Protein AF-A0A5Q4VHF5-F1 (afdb_monomer_lite)

Secondary structure (DSSP, 8-state):
--HHHHHHHHT--EEEEE----S----TTSS----HHHHHHHHHHHHHTTEEEEEEEE----------

Foldseek 3Di:
DDVLVVCLVVLAADQEEEDEDPPAPCPVPPPDHDDCVVCVVVVVVSNVSRYDVNGDYHYDDDDDPDDD

pLDDT: mean 71.44, std 18.19, range [36.97, 94.12]

Organism: NCBI:txid2586642

InterPro domains:
  IPR029063 S-adenosyl-L-methionine-dependent methyltransferase superfamily [G3DSA:3.40.50.150] (1-64)
  IPR029063 S-adenosyl-L-methionine-dependent methyltransferase superfamily [SSF53335] (2-59)

Sequence (68 aa):
MDHLKTLKKNGETFTLAMVDPPSYSSARDKGKTFDIAEDHPELLHRVLDVMEKDGTVFFPPTIRPLSP

Radius of gyration: 14.19 Å; chains: 1; bounding box: 34×19×44 Å

Structure (mmCIF, N/CA/C/O backbone):
data_AF-A0A5Q4VHF5-F1
#
_entry.id   AF-A0A5Q4VHF5-F1
#
loop_
_atom_site.group_PDB
_atom_site.id
_atom_site.type_symbol
_atom_site.label_atom_id
_atom_site.label_alt_id
_atom_site.label_comp_id
_atom_site.label_asym_id
_atom_site.label_entity_id
_atom_site.label_seq_id
_atom_site.pdbx_PDB_ins_code
_atom_site.Cartn_x
_atom_site.Cartn_y
_atom_site.Cartn_z
_atom_site.occupancy
_atom_site.B_iso_or_equiv
_atom_site.auth_seq_id
_atom_site.auth_comp_id
_atom_site.auth_asym_id
_atom_site.auth_atom_id
_atom_site.pdbx_PDB_model_num
ATOM 1 N N . MET A 1 1 ? 11.337 11.662 1.141 1.00 45.31 1 MET A N 1
ATOM 2 C CA . MET A 1 1 ? 10.307 11.526 2.189 1.00 45.31 1 MET A CA 1
ATOM 3 C C . MET A 1 1 ? 9.296 10.520 1.676 1.00 45.31 1 MET A C 1
ATOM 5 O O . MET A 1 1 ? 8.845 10.678 0.553 1.00 45.31 1 MET A O 1
ATOM 9 N N . ASP A 1 2 ? 9.064 9.445 2.420 1.00 72.38 2 ASP A N 1
ATOM 10 C CA . ASP A 1 2 ? 8.258 8.295 1.993 1.00 72.38 2 ASP A CA 1
ATOM 11 C C . ASP A 1 2 ? 6.787 8.540 2.359 1.00 72.38 2 ASP A C 1
ATOM 13 O O . ASP A 1 2 ? 6.426 8.466 3.531 1.00 72.38 2 ASP A O 1
ATOM 17 N N . HIS A 1 3 ? 5.967 8.930 1.379 1.00 79.00 3 HIS A N 1
ATOM 18 C CA . HIS A 1 3 ? 4.581 9.374 1.588 1.00 79.00 3 HIS A CA 1
ATOM 19 C C . HIS A 1 3 ? 3.721 8.316 2.303 1.00 79.00 3 HIS A C 1
ATOM 21 O O . HIS A 1 3 ? 2.948 8.658 3.197 1.00 79.00 3 HIS A O 1
ATOM 27 N N . LEU A 1 4 ? 3.947 7.030 2.008 1.00 80.38 4 LEU A N 1
ATOM 28 C CA . LEU A 1 4 ? 3.243 5.901 2.628 1.00 80.38 4 LEU A CA 1
ATOM 29 C C . LEU A 1 4 ? 3.488 5.820 4.144 1.00 80.38 4 LEU A C 1
ATOM 31 O O . LEU A 1 4 ? 2.576 5.514 4.909 1.00 80.38 4 LEU A O 1
ATOM 35 N N . LYS A 1 5 ? 4.691 6.185 4.615 1.00 81.31 5 LYS A N 1
ATOM 36 C CA . LYS A 1 5 ? 4.995 6.226 6.058 1.00 81.31 5 LYS A CA 1
ATOM 37 C C . LYS A 1 5 ? 4.197 7.303 6.789 1.00 81.31 5 LYS A C 1
ATOM 39 O O . LYS A 1 5 ? 3.852 7.114 7.954 1.00 81.31 5 LYS A O 1
ATOM 44 N N . THR A 1 6 ? 3.913 8.423 6.126 1.00 84.62 6 THR A N 1
ATOM 45 C CA . THR A 1 6 ? 3.086 9.489 6.703 1.00 84.62 6 THR A CA 1
ATOM 46 C C . THR A 1 6 ? 1.630 9.045 6.818 1.00 84.62 6 THR A C 1
ATOM 48 O O . THR A 1 6 ? 1.054 9.204 7.888 1.00 84.62 6 THR A O 1
ATOM 51 N N . LEU A 1 7 ? 1.076 8.418 5.775 1.00 86.94 7 LEU A N 1
ATOM 52 C CA . LEU A 1 7 ? -0.295 7.886 5.783 1.00 86.94 7 LEU A CA 1
ATOM 53 C C . LEU A 1 7 ? -0.485 6.858 6.908 1.00 86.94 7 LEU A C 1
ATOM 55 O O . LEU A 1 7 ? -1.396 6.992 7.724 1.00 86.94 7 LEU A O 1
ATOM 59 N N . LYS A 1 8 ? 0.465 5.921 7.053 1.00 83.62 8 LYS A N 1
ATOM 60 C CA . LYS A 1 8 ? 0.478 4.961 8.167 1.00 83.62 8 LYS A CA 1
ATOM 61 C C . LYS A 1 8 ? 0.482 5.656 9.530 1.00 83.62 8 LYS A C 1
ATOM 63 O O . LYS A 1 8 ? -0.268 5.276 10.424 1.00 83.62 8 LYS A O 1
ATOM 68 N N . LYS A 1 9 ? 1.321 6.684 9.705 1.00 86.00 9 LYS A N 1
ATOM 69 C CA . LYS A 1 9 ? 1.407 7.446 10.963 1.00 86.00 9 LYS A CA 1
ATOM 70 C C . LYS A 1 9 ? 0.097 8.172 11.292 1.00 86.00 9 LYS A C 1
ATOM 72 O O . LYS A 1 9 ? -0.219 8.326 12.468 1.00 86.00 9 LYS A O 1
ATOM 77 N N . ASN A 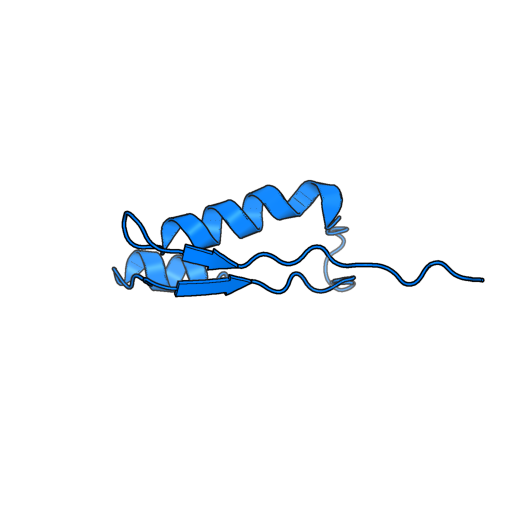1 10 ? -0.646 8.594 10.275 1.00 88.50 10 ASN A N 1
ATOM 78 C CA . ASN A 1 10 ? -1.938 9.256 10.428 1.00 88.50 10 ASN A CA 1
ATOM 79 C C . ASN A 1 10 ? -3.104 8.272 10.637 1.00 88.50 10 ASN A C 1
ATOM 81 O O . ASN A 1 10 ? -4.221 8.714 10.889 1.00 88.50 10 ASN A O 1
ATOM 85 N N . GLY A 1 11 ? -2.860 6.958 10.550 1.00 86.81 11 GLY A N 1
ATOM 86 C CA . GLY A 1 11 ? -3.907 5.935 10.623 1.00 86.81 11 GLY A CA 1
ATOM 87 C C . GLY A 1 11 ? -4.791 5.877 9.375 1.00 86.81 11 GLY A C 1
ATOM 88 O O . GLY A 1 11 ? -5.887 5.326 9.431 1.00 86.81 11 GLY A O 1
ATOM 89 N N . GLU A 1 12 ? -4.337 6.457 8.262 1.00 89.62 12 GLU A N 1
ATOM 90 C CA . GLU A 1 12 ? -5.051 6.409 6.990 1.00 89.62 12 GLU A CA 1
ATOM 91 C C . GLU A 1 12 ? -4.904 5.014 6.378 1.00 89.62 12 GLU A C 1
ATOM 93 O O . GLU A 1 12 ? -3.801 4.461 6.328 1.00 89.62 12 GLU A O 1
ATOM 98 N N . THR A 1 13 ? -6.024 4.448 5.926 1.00 91.75 13 THR A N 1
ATOM 99 C CA . THR A 1 13 ? -6.068 3.116 5.318 1.00 91.75 13 THR A CA 1
ATOM 100 C C . THR A 1 13 ? -6.886 3.117 4.032 1.00 91.75 13 THR A C 1
ATOM 102 O O . THR A 1 13 ? -7.742 3.981 3.829 1.00 91.75 13 THR A O 1
ATOM 105 N N . PHE A 1 14 ? -6.583 2.173 3.141 1.00 91.19 14 PHE A N 1
ATOM 106 C CA . PHE A 1 14 ? -7.213 2.059 1.828 1.00 91.19 14 PHE A CA 1
ATOM 107 C C . PHE A 1 14 ? -7.818 0.668 1.626 1.00 91.19 14 PHE A C 1
ATOM 109 O O . PHE A 1 14 ? -7.224 -0.348 1.987 1.00 91.19 14 PHE A O 1
ATOM 116 N N . THR A 1 15 ? -8.985 0.617 0.987 1.00 93.19 15 THR A N 1
ATOM 117 C CA . THR A 1 15 ? -9.656 -0.630 0.579 1.00 93.19 15 THR A CA 1
ATOM 118 C C . THR A 1 15 ? -9.223 -1.100 -0.809 1.00 93.19 15 THR A C 1
ATOM 120 O O . THR A 1 15 ? -9.330 -2.284 -1.130 1.00 93.19 15 THR A O 1
ATOM 123 N N . LEU A 1 16 ? -8.707 -0.184 -1.633 1.00 92.12 16 LEU A N 1
ATOM 124 C CA . LEU A 1 16 ? -8.267 -0.445 -2.996 1.00 92.12 16 LEU A CA 1
ATOM 125 C C . LEU A 1 16 ? -7.012 0.370 -3.324 1.00 92.12 16 LEU A C 1
ATOM 127 O O . LEU A 1 16 ? -7.026 1.595 -3.218 1.00 92.12 16 LEU A O 1
ATOM 131 N N . ALA A 1 17 ? -5.962 -0.304 -3.790 1.00 90.50 17 ALA A N 1
ATOM 132 C CA . ALA A 1 17 ? -4.763 0.334 -4.320 1.00 90.50 17 ALA A CA 1
ATOM 133 C C . ALA A 1 17 ? -4.458 -0.164 -5.736 1.00 90.50 17 ALA A C 1
ATOM 135 O O . ALA A 1 17 ? -4.474 -1.364 -6.006 1.00 90.50 17 ALA A O 1
ATOM 136 N N . MET A 1 18 ? -4.137 0.765 -6.634 1.00 86.88 18 MET A N 1
ATOM 137 C CA . MET A 1 18 ? -3.563 0.468 -7.943 1.00 86.88 18 MET A CA 1
ATOM 138 C C . MET A 1 18 ? -2.106 0.913 -7.917 1.00 86.88 18 MET A C 1
ATOM 140 O O . MET A 1 18 ? -1.814 2.101 -7.796 1.00 86.88 18 MET A O 1
ATOM 144 N N . VAL A 1 19 ? -1.199 -0.054 -7.981 1.00 84.12 19 VAL A N 1
ATOM 145 C CA . VAL A 1 19 ? 0.239 0.180 -7.904 1.00 84.12 19 VAL A CA 1
ATOM 146 C C . VAL A 1 19 ? 0.821 -0.147 -9.265 1.00 84.12 19 VAL A C 1
ATOM 148 O O . VAL A 1 19 ? 1.042 -1.310 -9.581 1.00 84.12 19 VAL A O 1
ATOM 151 N N . ASP A 1 20 ? 1.046 0.885 -10.068 1.00 76.25 20 ASP A N 1
ATOM 152 C CA . ASP A 1 20 ? 1.762 0.770 -11.334 1.00 76.25 20 ASP A CA 1
ATOM 153 C C . ASP A 1 20 ? 3.262 0.960 -11.069 1.00 76.25 20 ASP A C 1
ATOM 155 O O . ASP A 1 20 ? 3.693 2.086 -10.784 1.00 76.25 20 ASP A O 1
ATOM 159 N N . PRO A 1 21 ? 4.077 -0.111 -11.055 1.00 65.25 21 PRO A N 1
ATOM 160 C CA . PRO A 1 21 ? 5.508 0.068 -10.912 1.00 65.25 21 PRO A CA 1
ATOM 161 C C . PRO A 1 21 ? 6.053 0.787 -12.156 1.00 65.25 21 PRO A C 1
ATOM 163 O O . PRO A 1 21 ? 5.869 0.295 -13.270 1.00 65.25 21 PRO A O 1
ATOM 166 N N . PRO A 1 22 ? 6.768 1.921 -12.019 1.00 60.41 22 PRO A N 1
ATOM 167 C CA . PRO A 1 22 ? 7.401 2.541 -13.176 1.00 60.41 22 PRO A CA 1
ATOM 168 C C . PRO A 1 22 ? 8.393 1.551 -13.793 1.00 60.41 22 PRO A C 1
ATOM 170 O O . PRO A 1 22 ? 9.201 0.967 -13.077 1.00 60.41 22 PRO A O 1
ATOM 173 N N . SER A 1 23 ? 8.384 1.397 -15.120 1.00 55.66 23 SER A N 1
ATOM 174 C CA . SER A 1 23 ? 9.232 0.419 -15.823 1.00 55.66 23 SER A CA 1
ATOM 175 C C .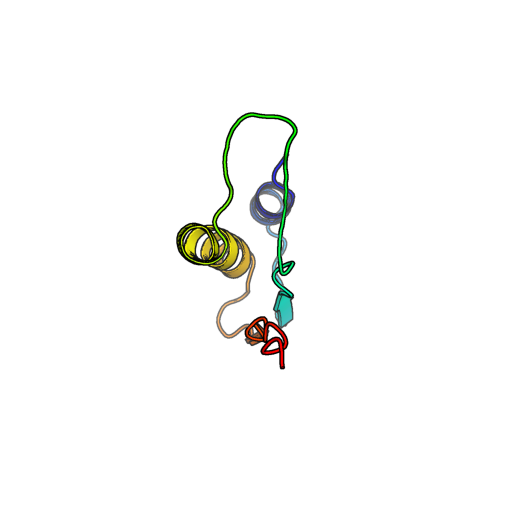 SER A 1 23 ? 10.742 0.713 -15.778 1.00 55.66 23 SER A C 1
ATOM 177 O O . SER A 1 23 ? 11.537 -0.126 -16.195 1.00 55.66 23 SER A O 1
ATOM 179 N N . TYR A 1 24 ? 11.170 1.875 -15.277 1.00 45.34 24 TYR A N 1
ATOM 180 C CA . TYR A 1 24 ? 12.568 2.198 -14.972 1.00 45.34 24 TYR A CA 1
ATOM 181 C C . TYR A 1 24 ? 12.590 3.502 -14.160 1.00 45.34 24 TYR A C 1
ATOM 183 O O . TYR A 1 24 ? 12.310 4.567 -14.705 1.00 45.34 24 TYR A O 1
ATOM 191 N N . SER A 1 25 ? 12.914 3.462 -12.864 1.00 39.47 25 SER A N 1
ATOM 192 C CA . SER A 1 25 ? 13.251 4.684 -12.122 1.00 39.47 25 SER A CA 1
ATOM 193 C C . SER A 1 25 ? 14.761 4.856 -12.169 1.00 39.47 25 SER A C 1
ATOM 195 O O . SER A 1 25 ? 15.491 4.370 -11.307 1.00 39.47 25 SER A O 1
ATOM 197 N N . SER A 1 26 ? 15.269 5.558 -13.181 1.00 36.97 26 SER A N 1
ATOM 198 C CA . SER A 1 26 ? 16.601 6.139 -13.058 1.00 36.97 26 SER A CA 1
ATOM 199 C C . SER A 1 26 ? 16.520 7.302 -12.067 1.00 36.97 26 SER A C 1
ATOM 201 O O . SER A 1 26 ? 16.534 8.466 -12.466 1.00 36.97 26 SER A O 1
ATOM 203 N N . ALA A 1 27 ? 16.474 7.006 -10.766 1.00 41.38 27 ALA A N 1
ATOM 204 C CA . ALA A 1 27 ? 16.896 7.943 -9.733 1.00 41.38 27 ALA A CA 1
ATOM 205 C C . ALA A 1 27 ? 18.422 8.095 -9.840 1.00 41.38 27 ALA A C 1
ATOM 207 O O . ALA A 1 27 ? 19.194 7.664 -8.987 1.00 41.38 27 ALA A O 1
ATOM 208 N N . ARG A 1 28 ? 18.871 8.705 -10.941 1.00 39.75 28 ARG A N 1
ATOM 209 C CA . ARG A 1 28 ? 20.272 8.991 -11.263 1.00 39.75 28 ARG A CA 1
ATOM 210 C C . ARG A 1 28 ? 20.902 10.037 -10.340 1.00 39.75 28 ARG A C 1
ATOM 212 O O . ARG A 1 28 ? 22.005 10.484 -10.618 1.00 39.75 28 ARG A O 1
ATOM 219 N N . ASP A 1 29 ? 20.234 10.407 -9.250 1.00 43.69 29 ASP A N 1
ATOM 220 C CA . ASP A 1 29 ? 20.635 11.549 -8.437 1.00 43.69 29 ASP A CA 1
ATOM 221 C C . ASP A 1 29 ? 21.350 11.179 -7.128 1.00 43.69 29 ASP A C 1
ATOM 223 O O . ASP A 1 29 ? 21.925 12.054 -6.494 1.00 43.69 29 ASP A O 1
ATOM 227 N N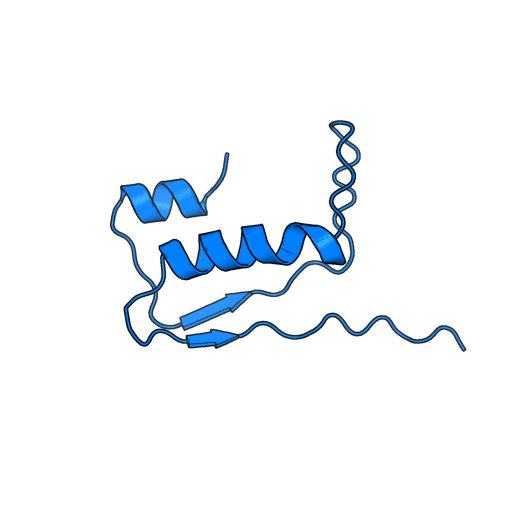 . LYS A 1 30 ? 21.387 9.901 -6.698 1.00 44.41 30 LYS A N 1
ATOM 228 C CA . LYS A 1 30 ? 22.091 9.509 -5.447 1.00 44.41 30 LYS A CA 1
ATOM 229 C C . LYS A 1 30 ? 22.699 8.099 -5.423 1.00 44.41 30 LYS A C 1
ATOM 231 O O . LYS A 1 30 ? 22.625 7.423 -4.401 1.00 44.41 30 LYS A O 1
ATOM 236 N N . GLY A 1 31 ? 23.306 7.639 -6.519 1.00 44.00 31 GLY A N 1
ATOM 237 C CA . GLY A 1 31 ? 24.209 6.471 -6.487 1.00 44.00 31 GLY A CA 1
ATOM 238 C C . GLY A 1 31 ? 23.602 5.141 -6.010 1.00 44.00 31 GLY A C 1
ATOM 239 O O . GLY A 1 31 ? 24.350 4.237 -5.650 1.00 44.00 31 GLY A O 1
ATOM 240 N N . LYS A 1 32 ? 22.271 5.009 -5.998 1.00 44.19 32 LYS A N 1
ATOM 241 C CA . LYS A 1 32 ? 21.561 3.756 -5.733 1.00 44.19 32 LYS A CA 1
ATOM 242 C C . LYS A 1 32 ? 20.810 3.358 -6.993 1.00 44.19 32 LYS A C 1
ATOM 244 O O . LYS A 1 32 ? 19.856 4.022 -7.387 1.00 44.19 32 LYS A O 1
ATOM 249 N N . THR A 1 33 ? 21.283 2.308 -7.645 1.00 45.88 33 THR A N 1
ATOM 250 C CA . THR A 1 33 ? 20.527 1.567 -8.653 1.00 45.88 33 THR A CA 1
ATOM 251 C C . THR A 1 33 ? 19.314 0.957 -7.962 1.00 45.88 33 THR A C 1
ATOM 253 O O . THR A 1 33 ? 19.484 0.125 -7.081 1.00 45.88 33 THR A O 1
ATOM 256 N N . PHE A 1 34 ? 18.119 1.439 -8.303 1.00 47.59 34 PHE A N 1
ATOM 257 C CA . PHE A 1 34 ? 16.860 0.817 -7.906 1.00 47.59 34 PHE A CA 1
ATOM 258 C C . PHE A 1 34 ? 16.553 -0.250 -8.955 1.00 47.59 34 PHE A C 1
ATOM 260 O O . PHE A 1 34 ? 16.210 0.097 -10.091 1.00 47.59 34 PHE A O 1
ATOM 267 N N . ASP A 1 35 ? 16.770 -1.519 -8.622 1.00 55.19 35 ASP A N 1
ATOM 268 C CA . ASP A 1 35 ? 16.393 -2.616 -9.506 1.00 55.19 35 ASP A CA 1
ATOM 269 C C . ASP A 1 35 ? 14.951 -2.991 -9.179 1.00 55.19 35 ASP A C 1
ATOM 271 O O . ASP A 1 35 ? 14.636 -3.486 -8.106 1.00 55.19 35 ASP A O 1
ATOM 275 N N . ILE A 1 36 ? 14.053 -2.744 -10.123 1.00 54.66 36 ILE A N 1
ATOM 276 C CA . ILE A 1 36 ? 12.632 -3.098 -10.043 1.00 54.66 36 ILE A CA 1
ATOM 277 C C . ILE A 1 36 ? 12.455 -4.587 -9.698 1.00 54.66 36 ILE A C 1
ATOM 279 O O . ILE A 1 36 ? 11.544 -4.924 -8.949 1.00 54.66 36 ILE A O 1
ATOM 283 N N . ALA A 1 37 ? 13.333 -5.475 -10.170 1.00 53.97 37 ALA A N 1
ATOM 284 C CA . ALA A 1 37 ? 13.257 -6.896 -9.843 1.00 53.97 37 ALA A CA 1
ATOM 285 C C . ALA A 1 37 ? 13.619 -7.203 -8.375 1.00 53.97 37 ALA A C 1
ATOM 287 O O . ALA A 1 37 ? 13.065 -8.144 -7.808 1.00 53.97 37 ALA A O 1
ATOM 288 N N . GLU A 1 38 ? 14.499 -6.414 -7.752 1.00 55.09 38 GLU A N 1
ATOM 289 C CA . GLU A 1 38 ? 14.975 -6.640 -6.377 1.00 55.09 38 GLU A CA 1
ATOM 290 C C . GLU A 1 38 ? 14.253 -5.768 -5.329 1.00 55.09 38 GLU A C 1
ATOM 292 O O . GLU A 1 38 ? 14.060 -6.205 -4.196 1.00 55.09 38 GLU A O 1
ATOM 297 N N . ASP A 1 39 ? 13.773 -4.576 -5.704 1.00 58.69 39 ASP A N 1
ATOM 298 C CA . ASP A 1 39 ? 13.198 -3.573 -4.795 1.00 58.69 39 ASP A CA 1
ATOM 299 C C . ASP A 1 39 ? 11.654 -3.546 -4.769 1.00 58.69 39 ASP A C 1
ATOM 301 O O . ASP A 1 39 ? 11.041 -2.924 -3.893 1.00 58.69 39 ASP A O 1
ATOM 305 N N . HIS A 1 40 ? 10.980 -4.233 -5.699 1.00 64.31 40 HIS A N 1
ATOM 306 C CA . HIS A 1 40 ? 9.514 -4.365 -5.687 1.00 64.31 40 HIS A CA 1
ATOM 307 C C . HIS A 1 40 ? 8.917 -4.941 -4.396 1.00 64.31 40 HIS A C 1
ATOM 309 O O . HIS A 1 40 ? 7.856 -4.455 -3.985 1.00 64.31 40 HIS A O 1
ATOM 315 N N . PRO A 1 41 ? 9.562 -5.905 -3.710 1.00 73.50 41 PRO A N 1
ATOM 316 C CA . PRO A 1 41 ? 9.056 -6.396 -2.438 1.00 73.50 41 PRO A CA 1
ATOM 317 C C . PRO A 1 41 ? 8.938 -5.286 -1.392 1.00 73.50 41 PRO A C 1
ATOM 319 O O . PRO A 1 41 ? 7.974 -5.270 -0.633 1.00 73.50 41 PRO A O 1
ATOM 322 N N . GLU A 1 42 ? 9.875 -4.335 -1.339 1.00 76.88 42 GLU A N 1
ATOM 323 C CA . GLU A 1 42 ? 9.826 -3.269 -0.335 1.00 76.88 42 GLU A CA 1
ATOM 324 C C . GLU A 1 42 ? 8.696 -2.270 -0.620 1.00 76.88 42 GLU A C 1
ATOM 326 O O . GLU A 1 42 ? 7.990 -1.856 0.302 1.00 76.88 42 GLU A O 1
ATOM 331 N N . LEU A 1 43 ? 8.471 -1.921 -1.892 1.00 77.56 43 LEU A N 1
ATOM 332 C CA . LEU A 1 43 ? 7.348 -1.069 -2.290 1.00 77.56 43 LEU A CA 1
ATOM 333 C C . LEU A 1 43 ? 6.009 -1.724 -1.935 1.00 77.56 43 LEU A C 1
ATOM 335 O O . LEU A 1 43 ? 5.155 -1.081 -1.327 1.00 77.56 43 LEU A O 1
ATOM 339 N N . LEU A 1 44 ? 5.844 -3.006 -2.271 1.00 81.50 44 LEU A N 1
ATOM 340 C CA . LEU A 1 44 ? 4.607 -3.727 -1.998 1.00 81.50 44 LEU A CA 1
ATOM 341 C C . LEU A 1 44 ? 4.354 -3.856 -0.491 1.00 81.50 44 LEU A C 1
ATOM 343 O O . LEU A 1 44 ? 3.236 -3.610 -0.050 1.00 81.50 44 LEU A O 1
ATOM 347 N N . HIS A 1 45 ? 5.384 -4.140 0.316 1.00 85.62 45 HIS A N 1
ATOM 348 C CA . HIS A 1 45 ? 5.250 -4.156 1.777 1.00 85.62 45 HIS A CA 1
ATOM 349 C C . HIS A 1 45 ? 4.761 -2.815 2.331 1.00 85.62 45 HIS A C 1
ATOM 351 O O . HIS A 1 45 ? 3.875 -2.789 3.181 1.00 85.62 45 HIS A O 1
ATOM 357 N N . ARG A 1 46 ? 5.296 -1.693 1.833 1.00 85.50 46 ARG A N 1
ATOM 358 C CA . ARG A 1 46 ? 4.877 -0.355 2.279 1.00 85.50 46 ARG A CA 1
ATOM 359 C C . ARG A 1 46 ? 3.451 -0.007 1.851 1.00 85.50 46 ARG A C 1
ATOM 361 O O . ARG A 1 46 ? 2.784 0.738 2.561 1.00 85.50 46 ARG A O 1
ATOM 368 N N . VAL A 1 47 ? 2.988 -0.522 0.712 1.00 88.38 47 VAL A N 1
ATOM 369 C CA . VAL A 1 47 ? 1.588 -0.379 0.282 1.00 88.38 47 VAL A CA 1
ATOM 370 C C . VAL A 1 47 ? 0.676 -1.205 1.183 1.00 88.38 47 VAL A C 1
ATOM 372 O O . VAL A 1 47 ? -0.296 -0.672 1.702 1.00 88.38 47 VAL A O 1
ATOM 375 N N . LEU A 1 48 ? 1.006 -2.474 1.429 1.00 88.19 48 LEU A N 1
ATOM 376 C CA . LEU A 1 48 ? 0.214 -3.351 2.300 1.00 88.19 48 LEU A CA 1
ATOM 377 C C . LEU A 1 48 ? 0.098 -2.806 3.731 1.00 88.19 48 LEU A C 1
ATOM 379 O O . LEU A 1 48 ? -0.935 -2.970 4.368 1.00 88.19 48 LEU A O 1
ATOM 383 N N . ASP A 1 49 ? 1.124 -2.101 4.206 1.00 90.31 49 ASP A N 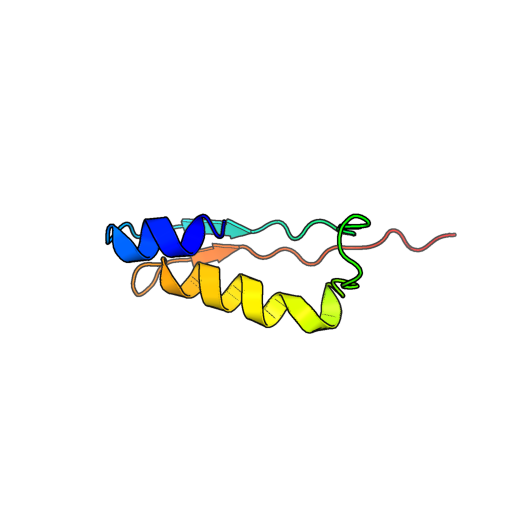1
ATOM 384 C CA . ASP A 1 49 ? 1.158 -1.434 5.511 1.00 90.31 49 ASP A CA 1
ATOM 385 C C . ASP A 1 49 ? 0.088 -0.343 5.713 1.00 90.31 49 ASP A C 1
ATOM 387 O O . ASP A 1 49 ? -0.161 0.054 6.854 1.00 90.31 49 ASP A O 1
ATOM 391 N N . VAL A 1 50 ? -0.501 0.166 4.627 1.00 91.50 50 VAL A N 1
ATOM 392 C CA . VAL A 1 50 ? -1.588 1.159 4.640 1.00 91.50 50 VAL A CA 1
ATOM 393 C C . VAL A 1 50 ? -2.889 0.601 4.056 1.00 91.50 50 VAL A C 1
ATOM 395 O O . VAL A 1 50 ? -3.837 1.348 3.838 1.00 91.50 50 VAL A O 1
ATOM 398 N N . MET A 1 51 ? -2.964 -0.704 3.792 1.00 94.12 51 MET A N 1
ATOM 399 C CA . MET A 1 51 ? -4.206 -1.341 3.359 1.00 94.12 51 MET A CA 1
ATOM 400 C C . MET A 1 51 ? -5.027 -1.786 4.566 1.00 94.12 51 MET A C 1
ATOM 402 O O . MET A 1 51 ? -4.494 -2.221 5.588 1.00 94.12 51 MET A O 1
ATOM 406 N N . GLU A 1 52 ? -6.345 -1.715 4.430 1.00 93.75 52 GLU A N 1
ATOM 407 C CA . GLU A 1 52 ? -7.244 -2.389 5.359 1.00 93.75 52 GLU A CA 1
ATOM 408 C C . GLU A 1 52 ? -7.093 -3.912 5.259 1.00 93.75 52 GLU A C 1
ATOM 410 O O . GLU A 1 52 ? -6.664 -4.472 4.243 1.00 93.75 52 GLU A O 1
ATOM 415 N N . LYS A 1 53 ? -7.511 -4.604 6.322 1.00 87.31 53 LYS A N 1
ATOM 416 C CA . LYS A 1 53 ? -7.705 -6.051 6.269 1.00 87.31 53 LYS A CA 1
ATOM 417 C C . LYS A 1 53 ? -8.745 -6.356 5.181 1.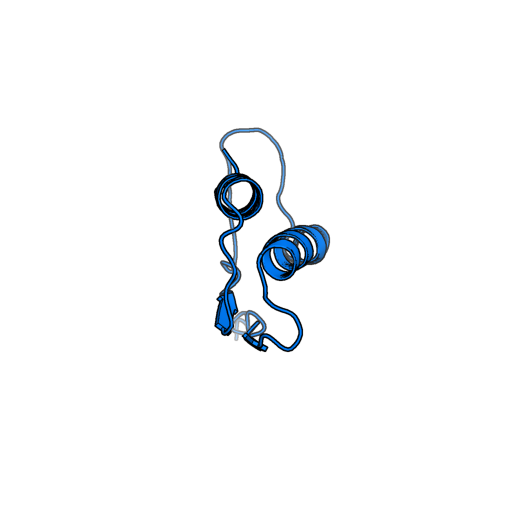00 87.31 53 LYS A C 1
ATOM 419 O O . LYS A 1 53 ? -9.803 -5.741 5.170 1.00 87.31 53 LYS A O 1
ATOM 424 N N . ASP A 1 54 ? -8.421 -7.287 4.287 1.00 91.38 54 ASP A N 1
ATOM 425 C CA . ASP A 1 54 ? -9.228 -7.670 3.113 1.00 91.38 54 ASP A CA 1
ATOM 426 C C . ASP A 1 54 ? -9.266 -6.630 1.966 1.00 91.38 54 ASP A C 1
ATOM 428 O O . ASP A 1 54 ? -10.008 -6.790 0.995 1.00 91.38 54 ASP A O 1
ATOM 432 N N . GLY A 1 55 ? -8.420 -5.594 2.023 1.00 90.50 55 GLY A N 1
ATOM 433 C CA . GLY A 1 55 ? -8.218 -4.656 0.920 1.00 90.50 55 GLY A CA 1
ATOM 434 C C . GLY A 1 55 ? -7.580 -5.303 -0.317 1.00 90.50 55 GLY A C 1
ATOM 435 O O . GLY A 1 55 ? -6.835 -6.279 -0.231 1.00 90.50 55 GLY A O 1
ATOM 436 N N . THR A 1 56 ? -7.858 -4.745 -1.496 1.00 93.00 56 THR A N 1
ATOM 437 C CA . THR A 1 56 ? -7.359 -5.263 -2.780 1.00 93.00 56 THR A CA 1
ATOM 438 C C . THR A 1 56 ? -6.228 -4.400 -3.332 1.00 93.00 56 THR A C 1
ATOM 440 O O . THR A 1 56 ? -6.347 -3.177 -3.401 1.00 93.00 56 THR A O 1
ATOM 443 N N . VAL A 1 57 ? -5.143 -5.035 -3.784 1.00 90.19 57 VAL A N 1
ATOM 444 C CA . VAL A 1 57 ? -4.030 -4.363 -4.473 1.00 90.19 57 VAL A CA 1
ATOM 445 C C . VAL A 1 57 ? -3.912 -4.901 -5.897 1.00 90.19 57 VAL A C 1
ATOM 447 O O . VAL A 1 57 ? -3.684 -6.092 -6.099 1.00 90.19 57 VAL A O 1
ATOM 450 N N . PHE A 1 58 ? -4.035 -4.019 -6.887 1.00 88.56 58 PHE A N 1
ATOM 451 C CA . PHE A 1 58 ? -3.734 -4.320 -8.283 1.00 88.56 58 PHE A CA 1
ATOM 452 C C . PHE A 1 58 ? -2.284 -3.954 -8.593 1.00 88.56 58 PHE A C 1
ATOM 454 O O . PHE A 1 58 ? -1.911 -2.783 -8.521 1.00 88.56 58 PHE A O 1
ATOM 461 N N . PHE A 1 59 ? -1.491 -4.962 -8.957 1.00 82.44 59 PHE A N 1
ATOM 462 C CA . PHE A 1 59 ? -0.081 -4.828 -9.320 1.00 82.44 59 PHE A CA 1
ATOM 463 C C . PHE A 1 59 ? 0.164 -5.452 -10.704 1.00 82.44 59 PHE A C 1
ATOM 465 O O . PHE A 1 59 ? 0.463 -6.647 -10.797 1.00 82.44 59 PHE A O 1
ATOM 472 N N . PRO A 1 60 ? -0.047 -4.708 -11.804 1.00 76.00 60 PRO A N 1
ATOM 473 C CA . PRO A 1 60 ? 0.192 -5.236 -13.138 1.00 76.00 60 PRO A CA 1
ATOM 474 C C . PRO A 1 60 ? 1.695 -5.487 -13.360 1.00 76.00 60 PRO A C 1
ATOM 476 O O . PRO A 1 60 ? 2.523 -4.655 -12.982 1.00 76.00 60 PRO A O 1
ATOM 479 N N . PRO A 1 61 ? 2.086 -6.606 -13.996 1.00 65.06 61 PRO A N 1
ATOM 480 C CA . PRO A 1 61 ? 3.470 -6.791 -14.405 1.00 65.06 61 PRO A CA 1
ATOM 481 C C . PRO A 1 61 ? 3.826 -5.769 -15.493 1.00 65.06 61 PRO A C 1
ATOM 483 O O . PRO A 1 61 ? 3.103 -5.620 -16.479 1.00 65.06 61 PRO A O 1
ATOM 486 N N . THR A 1 62 ? 4.973 -5.099 -15.352 1.00 62.44 62 THR A N 1
ATOM 487 C CA . THR A 1 62 ? 5.554 -4.321 -16.455 1.00 62.44 62 THR A CA 1
ATOM 488 C C . THR A 1 62 ? 5.935 -5.287 -17.578 1.00 62.44 62 THR A C 1
ATOM 490 O O . THR A 1 62 ? 6.874 -6.075 -17.451 1.00 62.44 62 THR A O 1
ATOM 493 N N . ILE A 1 63 ? 5.221 -5.220 -18.699 1.00 57.12 63 ILE A N 1
ATOM 494 C CA . ILE A 1 63 ? 5.577 -5.933 -19.925 1.00 57.12 63 ILE A CA 1
ATOM 495 C C . ILE A 1 63 ? 6.544 -5.026 -20.687 1.00 57.12 63 ILE A C 1
ATOM 497 O O . ILE A 1 63 ? 6.137 -4.009 -21.247 1.00 57.12 63 ILE A O 1
ATOM 501 N N . ARG A 1 64 ? 7.841 -5.351 -20.693 1.00 59.53 64 ARG A N 1
ATOM 502 C CA . ARG A 1 64 ? 8.756 -4.701 -21.641 1.00 59.53 64 ARG A CA 1
ATOM 503 C C . ARG A 1 64 ? 8.361 -5.162 -23.048 1.00 59.53 64 ARG A C 1
ATOM 505 O O . ARG A 1 64 ? 8.195 -6.370 -23.229 1.00 59.53 64 ARG A O 1
ATOM 512 N N . PRO A 1 65 ? 8.209 -4.262 -24.037 1.00 53.84 65 PRO A N 1
ATOM 513 C CA . PRO A 1 65 ? 8.071 -4.702 -25.415 1.00 53.84 65 PRO A CA 1
ATOM 514 C C . PRO A 1 65 ? 9.313 -5.527 -25.756 1.00 53.84 65 PRO A C 1
ATOM 516 O O . PRO A 1 65 ? 10.440 -5.072 -25.548 1.00 53.84 65 PRO A O 1
ATOM 519 N N . LEU A 1 66 ? 9.106 -6.761 -26.215 1.00 52.34 66 LEU A N 1
ATOM 520 C CA . LEU A 1 66 ? 10.173 -7.534 -26.834 1.00 52.34 66 LEU A CA 1
ATOM 521 C C . LEU A 1 66 ? 10.639 -6.703 -28.031 1.00 52.34 66 LEU A C 1
ATOM 523 O O . LEU A 1 66 ? 9.845 -6.435 -28.933 1.00 52.34 66 LEU A O 1
ATOM 527 N N . SER A 1 67 ? 11.882 -6.222 -27.998 1.00 55.53 67 SER A N 1
ATOM 528 C CA . SER A 1 67 ? 12.499 -5.649 -29.191 1.00 55.53 67 SER A CA 1
ATOM 529 C C . SER A 1 67 ? 12.400 -6.694 -30.315 1.00 55.53 67 SER A C 1
ATOM 531 O O . SER A 1 67 ? 12.705 -7.857 -30.035 1.00 55.53 67 SER A O 1
ATOM 533 N N . PRO A 1 68 ? 11.925 -6.323 -31.518 1.00 59.72 68 PRO A N 1
ATOM 534 C CA . PRO A 1 68 ? 11.827 -7.246 -32.645 1.00 59.72 68 PRO A CA 1
ATOM 535 C C . PRO A 1 68 ? 13.195 -7.787 -33.075 1.00 59.72 68 PRO A C 1
ATOM 537 O O . PRO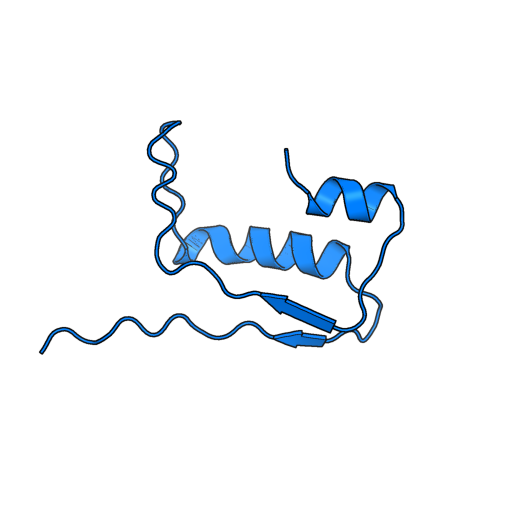 A 1 68 ? 14.207 -7.069 -32.886 1.00 59.72 68 PRO A O 1
#